Protein AF-A0AAX3HAM9-F1 (afdb_monomer_lite)

Structure (mmCIF, N/CA/C/O backbone):
data_AF-A0AAX3HAM9-F1
#
_entry.id   AF-A0AAX3HAM9-F1
#
loop_
_atom_site.group_PDB
_atom_site.id
_atom_site.type_symbol
_atom_site.label_atom_id
_atom_site.label_alt_id
_atom_site.label_comp_id
_atom_site.label_asym_id
_atom_site.label_entity_id
_atom_site.label_seq_id
_atom_site.pdbx_PDB_ins_code
_atom_site.Cartn_x
_atom_site.Cartn_y
_atom_site.Cartn_z
_atom_site.occupancy
_atom_site.B_iso_or_equiv
_atom_site.auth_seq_id
_atom_site.auth_comp_id
_atom_site.auth_asym_id
_atom_site.auth_atom_id
_atom_site.pdbx_PDB_model_num
ATOM 1 N N . MET A 1 1 ? 13.156 3.943 0.521 1.00 61.56 1 MET A N 1
ATOM 2 C CA . MET A 1 1 ? 11.848 4.577 0.256 1.00 61.56 1 MET A CA 1
ATOM 3 C C . MET A 1 1 ? 12.029 6.076 0.385 1.00 61.56 1 MET A C 1
ATOM 5 O O . MET A 1 1 ? 12.690 6.489 1.328 1.00 61.56 1 MET A O 1
ATOM 9 N N . ASP A 1 2 ? 11.519 6.869 -0.556 1.00 77.62 2 ASP A N 1
ATOM 10 C CA . ASP A 1 2 ? 11.558 8.333 -0.449 1.00 77.62 2 ASP A CA 1
ATOM 11 C C . ASP A 1 2 ? 10.764 8.793 0.800 1.00 77.62 2 ASP A C 1
ATOM 13 O O . ASP A 1 2 ? 9.628 8.339 0.976 1.00 77.62 2 ASP A O 1
ATOM 17 N N . PRO A 1 3 ? 11.313 9.661 1.675 1.00 83.44 3 PRO A N 1
ATOM 18 C CA . PRO A 1 3 ? 10.625 10.109 2.890 1.00 83.44 3 PRO A CA 1
ATOM 19 C C . PRO A 1 3 ? 9.256 10.755 2.641 1.00 83.44 3 PRO A C 1
ATOM 21 O O . PRO A 1 3 ? 8.337 10.571 3.436 1.00 83.44 3 PRO A O 1
ATOM 24 N N . ARG A 1 4 ? 9.079 11.476 1.527 1.00 83.75 4 ARG A N 1
ATOM 25 C CA . ARG A 1 4 ? 7.797 12.096 1.160 1.00 83.75 4 ARG A CA 1
ATOM 26 C C . ARG A 1 4 ? 6.772 11.037 0.772 1.00 83.75 4 ARG A C 1
ATOM 28 O O . ARG A 1 4 ? 5.612 11.141 1.157 1.00 83.75 4 ARG A O 1
ATOM 35 N N . ALA A 1 5 ? 7.202 10.002 0.047 1.00 82.06 5 ALA A N 1
ATOM 36 C CA . ALA A 1 5 ? 6.339 8.873 -0.296 1.00 82.06 5 ALA A CA 1
ATOM 37 C C . ALA A 1 5 ? 5.890 8.108 0.958 1.00 82.06 5 ALA A C 1
ATOM 39 O O . ALA A 1 5 ? 4.727 7.727 1.061 1.00 82.06 5 ALA A O 1
ATOM 40 N N . TYR A 1 6 ? 6.790 7.935 1.929 1.00 84.31 6 TYR A N 1
ATOM 41 C CA . TYR A 1 6 ? 6.461 7.313 3.210 1.00 84.31 6 TYR A CA 1
ATOM 42 C C . TYR A 1 6 ? 5.421 8.121 4.000 1.00 84.31 6 TYR A C 1
ATOM 44 O O . TYR A 1 6 ? 4.404 7.568 4.414 1.00 84.31 6 TY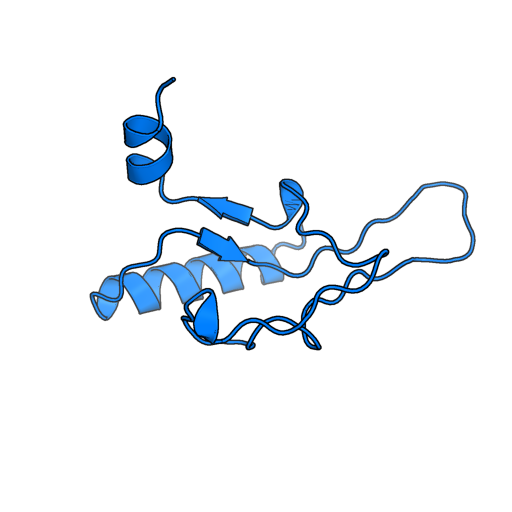R A O 1
ATOM 52 N N . LEU A 1 7 ? 5.623 9.436 4.146 1.00 88.88 7 LEU A N 1
ATOM 53 C CA . LEU A 1 7 ? 4.663 10.313 4.827 1.00 88.88 7 LEU A CA 1
ATOM 54 C C . LEU A 1 7 ? 3.286 10.286 4.156 1.00 88.88 7 LEU A C 1
ATOM 56 O O . LEU A 1 7 ? 2.277 10.165 4.843 1.00 88.88 7 LEU A O 1
ATOM 60 N N . LYS A 1 8 ? 3.238 10.299 2.818 1.00 88.94 8 LYS A N 1
ATOM 61 C CA . LYS A 1 8 ? 1.974 10.221 2.075 1.00 88.94 8 LYS A CA 1
ATOM 62 C C . LYS A 1 8 ? 1.195 8.938 2.369 1.00 88.94 8 LYS A C 1
ATOM 64 O O . LYS A 1 8 ? -0.034 8.970 2.433 1.00 88.94 8 LYS A O 1
ATOM 69 N N . ILE A 1 9 ? 1.889 7.814 2.541 1.00 88.88 9 ILE A N 1
ATOM 70 C CA . ILE A 1 9 ? 1.252 6.547 2.916 1.00 88.88 9 ILE A CA 1
ATOM 71 C C . ILE A 1 9 ? 0.681 6.638 4.326 1.00 88.88 9 ILE A C 1
ATOM 73 O O . ILE A 1 9 ? -0.473 6.271 4.513 1.00 88.88 9 ILE A O 1
ATOM 77 N N . LEU A 1 10 ? 1.444 7.163 5.290 1.00 90.81 10 LEU A N 1
ATOM 78 C CA . LEU A 1 10 ? 0.961 7.325 6.664 1.00 90.81 10 LEU A CA 1
ATOM 79 C C . LEU A 1 10 ? -0.275 8.226 6.738 1.00 90.81 10 LEU A C 1
ATOM 81 O O . LEU A 1 10 ? -1.258 7.839 7.361 1.00 90.81 10 LEU A O 1
ATOM 85 N N . GLU A 1 11 ? -0.258 9.370 6.050 1.00 92.88 11 GLU A N 1
ATOM 86 C CA . GLU A 1 11 ? -1.423 10.260 5.937 1.00 92.88 11 GLU A CA 1
ATOM 87 C C . GLU A 1 11 ? -2.642 9.515 5.384 1.00 92.88 11 GLU A C 1
ATOM 89 O O . GLU A 1 11 ? -3.735 9.596 5.937 1.00 92.88 11 GLU A O 1
ATOM 94 N N . THR A 1 12 ? -2.450 8.742 4.311 1.00 91.25 12 THR A N 1
ATOM 95 C CA . THR A 1 12 ? -3.544 8.004 3.668 1.00 91.25 12 THR A CA 1
ATOM 96 C C . THR A 1 12 ? -4.110 6.928 4.595 1.00 91.25 12 THR A C 1
ATOM 98 O O . THR A 1 12 ? -5.325 6.787 4.703 1.00 91.25 12 THR A O 1
ATOM 101 N N . LEU A 1 13 ? -3.248 6.180 5.289 1.00 90.94 13 LEU A N 1
ATOM 102 C CA . LEU A 1 13 ? -3.676 5.161 6.248 1.00 90.94 13 LEU A CA 1
ATOM 103 C C . LEU A 1 13 ? -4.439 5.784 7.424 1.00 90.94 13 LEU A C 1
ATOM 105 O O . LEU A 1 13 ? -5.484 5.261 7.804 1.00 90.94 13 LEU A O 1
ATOM 109 N N . GLN A 1 14 ? -3.965 6.918 7.945 1.00 91.75 14 GLN A N 1
ATOM 110 C CA . GLN A 1 14 ? -4.622 7.642 9.033 1.00 91.75 14 GLN A CA 1
ATOM 111 C C . GLN A 1 14 ? -5.997 8.182 8.615 1.00 91.75 14 GLN A C 1
ATOM 113 O O . GLN A 1 14 ? -6.962 8.085 9.372 1.00 91.75 14 GLN A O 1
ATOM 118 N N . GLU A 1 15 ? -6.125 8.716 7.398 1.00 93.06 15 GLU A N 1
ATOM 119 C CA . GLU A 1 15 ? -7.420 9.152 6.873 1.00 93.06 15 GLU A CA 1
ATOM 120 C C . GLU A 1 15 ? -8.412 7.990 6.755 1.00 93.06 15 GLU A C 1
ATOM 122 O O . GLU A 1 15 ? -9.580 8.140 7.115 1.00 93.06 15 GLU A O 1
ATOM 127 N N . LEU A 1 16 ? -7.964 6.838 6.255 1.00 91.31 16 LEU A N 1
ATOM 128 C CA . LEU A 1 16 ? -8.811 5.658 6.076 1.00 91.31 16 LEU A CA 1
ATOM 129 C C . LEU A 1 16 ? -9.269 5.089 7.425 1.00 91.31 16 LEU A C 1
ATOM 131 O O . LEU A 1 16 ? -10.455 4.799 7.590 1.00 91.31 16 LEU A O 1
ATOM 135 N N . GLU A 1 17 ? -8.375 5.046 8.415 1.00 90.19 17 GLU A N 1
ATOM 136 C CA . GLU A 1 17 ? -8.712 4.699 9.799 1.00 90.19 17 GLU A CA 1
ATOM 137 C C . GLU A 1 17 ? -9.745 5.671 10.389 1.00 90.19 17 GLU A C 1
ATOM 139 O O . GLU A 1 17 ? -10.760 5.238 10.933 1.00 90.19 17 GLU A O 1
ATOM 144 N N . SER A 1 18 ? -9.552 6.984 10.205 1.00 92.12 18 SER A N 1
ATOM 145 C CA . SER A 1 18 ? -10.472 8.009 10.724 1.00 92.12 18 SER A CA 1
ATOM 146 C C . SER A 1 18 ? -11.887 7.909 10.138 1.00 92.12 18 SER A C 1
ATOM 148 O O . SER A 1 18 ? -12.863 8.278 10.789 1.00 92.12 18 SER A O 1
ATOM 150 N N . LYS A 1 19 ? -12.002 7.382 8.913 1.00 92.06 19 LYS A N 1
ATOM 151 C CA . LYS A 1 19 ? -13.266 7.160 8.200 1.00 92.06 19 LYS A CA 1
ATOM 152 C C . LYS A 1 19 ? -13.890 5.791 8.496 1.00 92.06 19 LYS A C 1
ATOM 154 O O . LYS A 1 19 ? -14.944 5.491 7.941 1.00 92.06 19 LYS A O 1
ATOM 159 N N . GLY A 1 20 ? -13.251 4.952 9.317 1.00 90.00 20 GLY A N 1
ATOM 160 C CA . GLY A 1 20 ? -13.691 3.575 9.560 1.00 90.00 20 GLY A CA 1
ATOM 161 C C . GLY A 1 20 ? -13.651 2.699 8.303 1.00 90.00 20 GLY A C 1
ATOM 162 O O . GLY A 1 20 ? -14.389 1.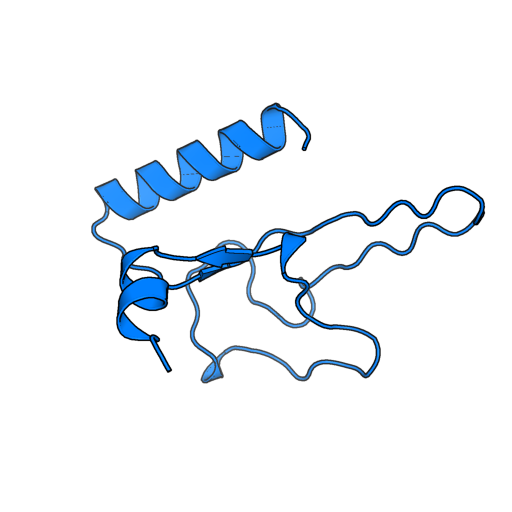722 8.209 1.00 90.00 20 GLY A O 1
ATOM 163 N N . GLN A 1 21 ? -12.835 3.067 7.311 1.00 89.38 21 GLN A N 1
ATOM 164 C CA . GLN A 1 21 ? -12.702 2.318 6.067 1.00 89.38 21 GLN A CA 1
ATOM 165 C C . GLN A 1 21 ? -11.625 1.254 6.231 1.00 89.38 21 GLN A C 1
ATOM 167 O O . GLN A 1 21 ? -10.428 1.545 6.283 1.00 89.38 21 GLN A O 1
ATOM 172 N N . GLU A 1 22 ? -12.055 0.000 6.310 1.00 85.81 22 GLU A N 1
ATOM 173 C CA . GLU A 1 22 ? -11.138 -1.121 6.430 1.00 85.81 22 GLU A CA 1
ATOM 174 C C . GLU A 1 22 ? -10.587 -1.560 5.072 1.00 85.81 22 GLU A C 1
ATOM 176 O O . GLU A 1 22 ? -11.267 -1.526 4.048 1.00 85.81 22 GLU A O 1
ATOM 181 N N . MET A 1 23 ? -9.325 -1.980 5.082 1.00 88.50 23 MET A N 1
ATOM 182 C CA . MET A 1 23 ? -8.651 -2.576 3.935 1.00 88.50 23 MET A CA 1
ATOM 183 C C . MET A 1 23 ? -7.734 -3.704 4.404 1.00 88.50 23 MET A C 1
ATOM 185 O O . MET A 1 23 ? -7.158 -3.641 5.501 1.00 88.50 23 MET A O 1
ATOM 189 N N . ASP A 1 24 ? -7.568 -4.692 3.536 1.00 86.38 24 ASP A N 1
ATOM 190 C CA . ASP A 1 24 ? -6.714 -5.857 3.759 1.00 86.38 24 ASP A CA 1
ATOM 191 C C . ASP A 1 24 ? -5.273 -5.619 3.302 1.00 86.38 24 ASP A C 1
ATOM 193 O O . ASP A 1 24 ? -4.316 -6.034 3.965 1.00 86.38 24 ASP A O 1
ATOM 197 N N . VAL A 1 25 ? -5.124 -4.927 2.170 1.00 88.25 25 VAL A N 1
ATOM 198 C CA . VAL A 1 25 ? -3.850 -4.697 1.487 1.00 88.25 25 VAL A CA 1
ATOM 199 C C . VAL A 1 25 ? -3.808 -3.278 0.932 1.00 88.25 25 VAL A C 1
ATOM 201 O O . VAL A 1 25 ? -4.723 -2.849 0.234 1.00 88.25 25 VAL A O 1
ATOM 204 N N . PHE A 1 26 ? -2.712 -2.570 1.191 1.00 88.69 26 PHE A N 1
ATOM 205 C CA . PHE A 1 26 ? -2.392 -1.301 0.550 1.00 88.69 26 PHE A CA 1
ATOM 206 C C . PHE A 1 26 ? -1.330 -1.526 -0.532 1.00 88.69 26 PHE A C 1
ATOM 208 O O . PHE A 1 26 ? -0.260 -2.074 -0.250 1.00 88.69 26 PHE A O 1
ATOM 215 N N . VAL A 1 27 ? -1.619 -1.106 -1.766 1.00 85.56 27 VAL A N 1
ATOM 216 C CA . VAL A 1 27 ? -0.731 -1.281 -2.925 1.00 85.56 27 VAL A CA 1
ATOM 217 C C . VAL A 1 27 ? -0.042 0.039 -3.263 1.00 85.56 27 VAL A C 1
ATOM 219 O O . VAL A 1 27 ? -0.693 1.065 -3.443 1.00 85.56 27 VAL A O 1
ATOM 222 N N . THR A 1 28 ? 1.282 0.011 -3.398 1.00 79.19 28 THR A N 1
ATOM 223 C CA . THR A 1 28 ? 2.097 1.154 -3.835 1.00 79.19 28 THR A CA 1
ATOM 224 C C . THR A 1 28 ? 2.826 0.839 -5.133 1.00 79.19 28 THR A C 1
ATOM 226 O O . THR A 1 28 ? 3.296 -0.278 -5.343 1.00 79.19 28 THR A O 1
ATOM 229 N N . ASN A 1 29 ? 2.963 1.827 -6.017 1.00 70.94 29 ASN A N 1
ATOM 230 C CA . ASN A 1 29 ? 3.866 1.693 -7.158 1.00 70.94 29 ASN A CA 1
ATOM 231 C C . ASN A 1 29 ? 5.317 1.641 -6.641 1.00 70.94 29 ASN A C 1
ATOM 233 O O . ASN A 1 29 ? 5.707 2.452 -5.801 1.00 70.94 29 ASN A O 1
ATOM 237 N N . PHE A 1 30 ? 6.123 0.709 -7.156 1.00 65.50 30 PHE A N 1
ATOM 238 C CA . PHE A 1 30 ? 7.534 0.561 -6.789 1.00 65.50 30 PHE A CA 1
ATOM 239 C C . PHE A 1 30 ? 8.425 0.683 -8.029 1.00 65.50 30 PHE A C 1
ATOM 241 O O . PHE A 1 30 ? 8.180 0.039 -9.052 1.00 65.50 30 PHE A O 1
ATOM 248 N N . VAL A 1 31 ? 9.488 1.486 -7.933 1.00 62.50 31 VAL A N 1
ATOM 249 C CA . VAL A 1 31 ? 10.510 1.595 -8.981 1.00 62.50 31 VAL A CA 1
ATOM 250 C C . VAL A 1 31 ? 11.630 0.611 -8.666 1.00 62.50 31 VAL A C 1
ATOM 252 O O . VAL 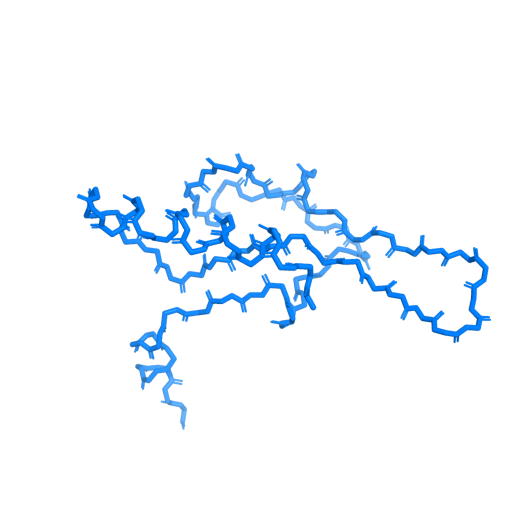A 1 31 ? 12.367 0.789 -7.701 1.00 62.50 31 VAL A O 1
ATOM 255 N N . TYR A 1 32 ? 11.759 -0.428 -9.490 1.00 55.31 32 TYR A N 1
ATOM 256 C CA . TYR A 1 32 ? 12.882 -1.355 -9.408 1.00 55.31 32 TYR A CA 1
ATOM 257 C C . TYR A 1 32 ? 14.080 -0.783 -10.174 1.00 55.31 32 TYR A C 1
ATOM 259 O O . TYR A 1 32 ? 14.063 -0.710 -11.406 1.00 55.31 32 TYR A O 1
ATOM 267 N N . GLU A 1 33 ? 15.128 -0.386 -9.453 1.00 55.69 33 GLU A N 1
ATOM 268 C CA . GLU A 1 33 ? 16.432 -0.092 -10.049 1.00 55.69 33 GLU A CA 1
ATOM 269 C C . GLU A 1 33 ? 17.302 -1.349 -9.995 1.00 55.69 33 GLU A C 1
ATOM 271 O O . GLU A 1 33 ? 17.677 -1.823 -8.926 1.00 55.69 33 GLU A O 1
ATOM 276 N N . LYS A 1 34 ? 17.608 -1.914 -11.167 1.00 56.16 34 LYS A N 1
ATOM 277 C CA . LYS A 1 34 ? 18.627 -2.956 -11.294 1.00 56.16 34 LYS A CA 1
ATOM 278 C C . LYS A 1 34 ? 19.957 -2.271 -11.579 1.00 56.16 34 LYS A C 1
ATOM 280 O O . LYS A 1 34 ? 20.119 -1.703 -12.661 1.00 56.16 34 LYS A O 1
ATOM 285 N N . GLU A 1 35 ? 20.893 -2.310 -10.637 1.00 46.34 35 GLU A N 1
ATOM 286 C CA . GLU A 1 35 ? 22.243 -1.794 -10.875 1.00 46.34 35 GLU A CA 1
ATOM 287 C C . GLU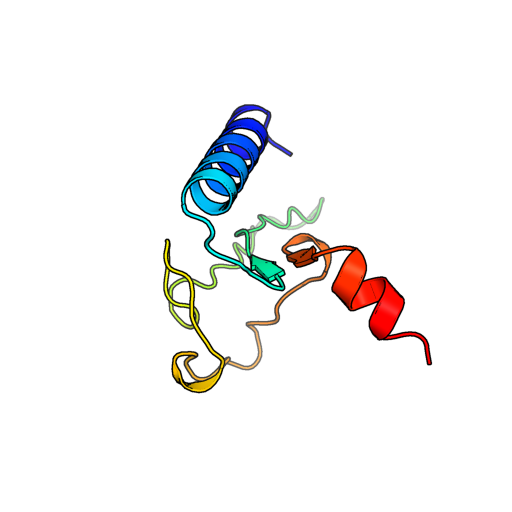 A 1 35 ? 22.874 -2.536 -12.071 1.00 46.34 35 GLU A C 1
ATOM 289 O O . GLU A 1 35 ? 22.921 -3.767 -12.105 1.00 46.34 35 GLU A O 1
ATOM 294 N N . GLY A 1 36 ? 23.283 -1.787 -13.102 1.00 55.22 36 GLY A N 1
ATOM 295 C CA . GLY A 1 36 ? 23.958 -2.318 -14.295 1.00 55.22 36 GLY A CA 1
ATOM 296 C C . GLY A 1 36 ? 23.119 -2.463 -15.575 1.00 55.22 36 GLY A C 1
ATOM 297 O O . GLY A 1 36 ? 23.670 -2.875 -16.593 1.00 55.22 36 GLY A O 1
ATOM 298 N N . GLN A 1 37 ? 21.824 -2.112 -15.590 1.00 56.00 37 GLN A N 1
ATOM 299 C CA . GLN A 1 37 ? 21.034 -2.053 -16.836 1.00 56.00 37 GLN A CA 1
ATOM 300 C C . GLN A 1 37 ? 20.598 -0.620 -17.170 1.00 56.00 37 GLN A C 1
ATOM 302 O O . GLN A 1 37 ? 19.986 0.064 -16.357 1.00 56.00 37 GLN A O 1
ATOM 307 N N . SER A 1 38 ? 20.860 -0.174 -18.404 1.00 56.62 38 SER A N 1
ATOM 308 C CA . SER A 1 38 ? 20.518 1.176 -18.890 1.00 56.62 38 SER A CA 1
ATOM 309 C C . SER A 1 38 ? 19.009 1.430 -19.037 1.00 56.62 38 SER A C 1
ATOM 311 O O . SER A 1 38 ? 18.582 2.580 -19.125 1.00 56.62 38 SER A O 1
ATOM 313 N N . ARG A 1 39 ? 18.179 0.376 -19.040 1.00 56.69 39 ARG A N 1
ATOM 314 C CA . ARG A 1 39 ? 16.712 0.472 -19.080 1.00 56.69 39 ARG A CA 1
ATOM 315 C C . ARG A 1 39 ? 16.111 0.274 -17.689 1.00 56.69 39 ARG A C 1
ATOM 317 O O . ARG A 1 39 ? 16.030 -0.847 -17.194 1.00 56.69 39 ARG A O 1
ATOM 324 N N . LYS A 1 40 ? 15.600 1.361 -17.107 1.00 56.34 40 LYS A N 1
ATOM 325 C CA . LYS A 1 40 ? 14.740 1.321 -15.916 1.00 56.34 40 LYS A CA 1
ATOM 326 C C . LYS A 1 40 ? 13.371 0.759 -16.310 1.00 56.34 40 LYS A C 1
ATOM 328 O O . LYS A 1 40 ? 12.675 1.362 -17.126 1.00 56.34 40 LYS A O 1
ATOM 333 N N . LYS A 1 41 ? 12.969 -0.387 -15.754 1.00 59.56 41 LYS A N 1
ATOM 334 C CA . LYS A 1 41 ? 11.602 -0.903 -15.924 1.00 59.56 41 LYS A CA 1
ATOM 335 C C . LYS A 1 41 ? 10.740 -0.371 -14.782 1.00 59.56 41 LYS A C 1
ATOM 337 O O . LYS A 1 41 ? 10.769 -0.908 -13.679 1.00 59.56 41 LYS A O 1
ATOM 342 N N . SER A 1 42 ? 9.991 0.696 -15.054 1.00 59.47 42 SER A N 1
ATOM 343 C CA . SER A 1 42 ? 8.949 1.161 -14.137 1.00 59.47 42 SER A CA 1
ATOM 344 C C . SER A 1 42 ? 7.786 0.168 -14.170 1.00 59.47 42 SER A C 1
ATOM 346 O O . SER A 1 42 ? 7.243 -0.112 -15.240 1.00 59.47 42 SER A O 1
ATOM 348 N N . MET A 1 43 ? 7.437 -0.400 -13.018 1.00 64.81 43 MET A N 1
ATOM 349 C CA . MET A 1 43 ? 6.262 -1.256 -12.870 1.00 64.81 43 MET A CA 1
ATOM 350 C C . MET A 1 43 ? 5.104 -0.356 -12.439 1.00 64.81 43 MET A C 1
ATOM 352 O O . MET A 1 43 ? 5.033 0.052 -11.282 1.00 64.81 43 MET A O 1
ATOM 356 N N . SER A 1 44 ? 4.234 -0.002 -13.388 1.00 67.19 44 SER A N 1
ATOM 357 C CA . SER A 1 44 ? 2.993 0.722 -13.102 1.00 67.19 44 SER A CA 1
ATOM 358 C C . SER A 1 44 ? 1.818 -0.247 -13.106 1.00 67.19 44 SER A C 1
ATOM 360 O O . SER A 1 44 ? 1.666 -1.053 -14.031 1.00 67.19 44 SER A O 1
ATOM 362 N N . TYR A 1 45 ? 0.990 -0.146 -12.072 1.00 72.81 45 TYR A N 1
ATOM 363 C CA . TYR A 1 45 ? -0.252 -0.899 -11.954 1.00 72.81 45 TYR A CA 1
ATOM 364 C C . TYR A 1 45 ? -1.474 -0.101 -12.427 1.00 72.81 45 TYR A C 1
ATOM 366 O O . TYR A 1 45 ? -2.567 -0.649 -12.441 1.00 72.81 45 TYR A O 1
ATOM 374 N N . GLU A 1 46 ? -1.309 1.157 -12.851 1.00 74.19 46 GLU A N 1
ATOM 375 C CA . GLU A 1 46 ? -2.419 2.081 -13.159 1.00 74.19 46 GLU A CA 1
ATOM 376 C C . GLU A 1 46 ? -3.340 1.599 -14.290 1.00 74.19 46 GLU A C 1
ATOM 378 O O . GLU A 1 46 ? -4.497 1.997 -14.352 1.00 74.19 46 GLU A O 1
ATOM 383 N N . SER A 1 47 ? -2.851 0.732 -15.183 1.00 76.62 47 SER A N 1
ATOM 384 C CA . SER A 1 47 ? -3.662 0.156 -16.263 1.00 76.62 47 SER A CA 1
ATOM 385 C C . SER A 1 47 ? -4.495 -1.059 -15.846 1.00 76.62 47 SER A C 1
ATOM 387 O O . SER A 1 47 ? -5.293 -1.542 -16.645 1.00 76.62 47 SER A O 1
ATOM 389 N N . VAL A 1 48 ? -4.292 -1.578 -14.632 1.00 80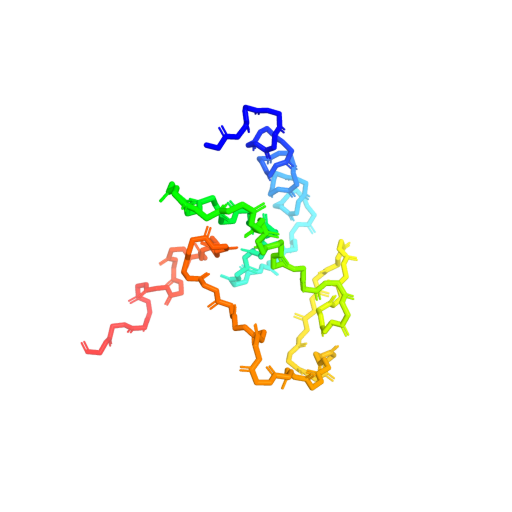.62 48 VAL A N 1
ATOM 390 C CA . VAL A 1 48 ? -4.886 -2.842 -14.162 1.00 80.62 48 VAL A CA 1
ATOM 391 C C . VAL A 1 48 ? -5.591 -2.674 -12.819 1.00 80.62 48 VAL A C 1
ATOM 393 O O . VAL A 1 48 ? -6.624 -3.297 -12.588 1.00 80.62 48 VAL A O 1
ATOM 396 N N . LEU A 1 49 ? -5.048 -1.835 -11.940 1.00 85.31 49 LEU A N 1
ATOM 397 C CA . LEU A 1 49 ? -5.595 -1.542 -10.625 1.00 85.31 49 LEU A CA 1
ATOM 398 C C . LEU A 1 49 ? -6.233 -0.153 -10.622 1.00 85.31 49 LEU A C 1
ATOM 400 O O . LEU A 1 49 ? -5.590 0.809 -11.056 1.00 85.31 49 LEU A O 1
ATOM 404 N N . PRO A 1 50 ? -7.448 -0.013 -10.074 1.00 84.81 50 PRO A N 1
ATOM 405 C CA . PRO A 1 50 ? -7.999 1.298 -9.791 1.00 84.81 50 PRO A CA 1
ATOM 406 C C . PRO A 1 50 ? -7.096 2.106 -8.845 1.00 84.81 50 PRO A C 1
ATOM 408 O O . PRO A 1 50 ? -6.542 1.586 -7.876 1.00 84.81 50 PRO A O 1
ATOM 411 N N . VAL A 1 51 ? -6.935 3.399 -9.128 1.00 84.81 51 VAL A N 1
ATOM 412 C CA . VAL A 1 51 ? -5.960 4.269 -8.453 1.00 84.81 51 VAL A CA 1
ATOM 413 C C . VAL A 1 51 ? -6.663 5.172 -7.442 1.00 84.81 51 VAL A C 1
ATOM 415 O O . VAL A 1 51 ? -7.687 5.768 -7.758 1.00 84.81 51 VAL A O 1
ATOM 418 N N . ARG A 1 52 ? -6.079 5.327 -6.242 1.00 84.81 52 ARG A N 1
ATOM 419 C CA . ARG A 1 52 ? -6.606 6.175 -5.144 1.00 84.81 52 ARG A CA 1
ATOM 420 C C . ARG A 1 52 ? -8.026 5.808 -4.692 1.00 84.81 52 ARG A C 1
ATOM 422 O O . ARG A 1 52 ? -8.779 6.670 -4.246 1.00 84.81 52 ARG A O 1
ATOM 429 N N . GLN A 1 53 ? -8.371 4.530 -4.763 1.00 87.75 53 GLN A N 1
ATOM 430 C CA . GLN A 1 53 ? -9.632 4.015 -4.246 1.00 87.75 53 GLN A CA 1
ATOM 431 C C . GLN A 1 53 ? -9.431 2.643 -3.608 1.00 87.75 53 GLN A C 1
ATOM 433 O O . GLN A 1 53 ? -8.500 1.922 -3.962 1.00 87.75 53 GLN A O 1
ATOM 438 N N . ILE A 1 54 ? -10.316 2.290 -2.679 1.00 89.81 54 ILE A N 1
ATOM 439 C CA . ILE A 1 54 ? -10.456 0.914 -2.197 1.00 89.81 54 ILE A CA 1
ATOM 440 C C . ILE A 1 54 ? -11.259 0.148 -3.253 1.00 89.81 54 ILE A C 1
ATOM 442 O O . ILE A 1 54 ? -12.274 0.651 -3.733 1.00 89.81 54 ILE A O 1
ATOM 446 N N . PHE A 1 55 ? -10.801 -1.043 -3.631 1.00 91.44 55 PHE A N 1
ATOM 447 C CA . PHE A 1 55 ? -11.428 -1.863 -4.668 1.00 91.44 55 PHE A CA 1
ATOM 448 C C . PHE A 1 55 ? -11.368 -3.353 -4.316 1.00 91.44 55 PHE A C 1
ATOM 450 O O . PHE A 1 55 ? -10.515 -3.784 -3.539 1.00 91.44 55 PHE A O 1
ATOM 457 N N . GLY A 1 56 ? -12.279 -4.129 -4.905 1.00 91.00 56 GLY A N 1
ATOM 458 C CA . GLY A 1 56 ? -12.278 -5.592 -4.864 1.00 91.00 56 GLY A CA 1
ATOM 459 C C . GLY A 1 56 ? -11.687 -6.214 -6.133 1.00 91.00 56 GLY A C 1
ATOM 460 O O . GLY A 1 56 ? -11.428 -5.525 -7.121 1.00 91.00 56 GLY A O 1
ATOM 461 N N . TRP A 1 57 ? -11.481 -7.533 -6.121 1.00 88.06 57 TRP A N 1
ATOM 462 C CA . TRP A 1 57 ? -10.933 -8.284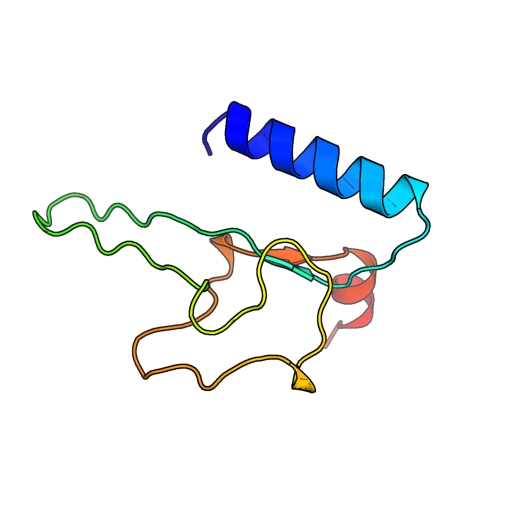 -7.262 1.00 88.06 57 TRP A CA 1
ATOM 463 C C . TRP A 1 57 ? -11.804 -8.219 -8.523 1.00 88.06 57 TRP A C 1
ATOM 465 O O . TRP A 1 57 ? -11.285 -8.324 -9.628 1.00 88.06 57 TRP A O 1
ATOM 475 N N . ASP A 1 58 ? -13.108 -8.005 -8.365 1.00 88.62 58 ASP A N 1
ATOM 476 C CA . ASP A 1 58 ? -14.080 -7.804 -9.442 1.00 88.62 58 ASP A CA 1
ATOM 477 C C . ASP A 1 58 ? -13.830 -6.524 -10.260 1.00 88.62 58 ASP A C 1
ATOM 479 O O . ASP A 1 58 ? -14.261 -6.427 -11.406 1.00 88.62 58 ASP A O 1
ATOM 483 N N . GLN A 1 59 ? -13.102 -5.558 -9.691 1.00 86.56 59 GLN A N 1
ATOM 484 C CA . GLN A 1 59 ? -12.766 -4.276 -10.321 1.00 86.56 59 GLN A CA 1
ATOM 485 C C . GLN A 1 59 ? -11.361 -4.265 -10.938 1.00 86.56 59 GLN A C 1
ATOM 487 O O . GLN A 1 59 ? -10.922 -3.244 -11.471 1.00 86.56 59 GLN A O 1
ATOM 492 N N . VAL A 1 60 ? -10.632 -5.377 -10.839 1.00 86.62 60 VAL A N 1
ATOM 493 C CA . VAL A 1 60 ? -9.258 -5.495 -11.326 1.00 86.62 60 VAL A CA 1
ATOM 494 C C . VAL A 1 60 ? -9.255 -5.961 -12.780 1.00 86.62 60 VAL A C 1
ATOM 496 O O . VAL A 1 60 ? -9.936 -6.915 -13.150 1.00 86.62 60 VAL A O 1
ATOM 499 N N . GLY A 1 61 ? -8.469 -5.283 -13.618 1.00 83.44 61 GLY A N 1
ATOM 500 C CA . GLY A 1 61 ? -8.295 -5.641 -15.022 1.00 83.44 61 GLY A CA 1
ATOM 501 C C . GLY A 1 61 ? -7.429 -6.888 -15.235 1.00 83.44 61 GLY A C 1
ATOM 502 O O . GLY A 1 61 ? -6.868 -7.478 -14.312 1.00 83.44 61 GLY A O 1
ATOM 503 N N . ASN A 1 62 ? -7.252 -7.266 -16.500 1.00 82.25 62 ASN A N 1
ATOM 504 C CA . ASN A 1 62 ? -6.413 -8.409 -16.852 1.00 82.25 62 ASN A CA 1
ATOM 505 C C . ASN A 1 62 ? -4.921 -8.059 -16.750 1.00 82.25 62 ASN A C 1
ATOM 507 O O . ASN A 1 62 ? -4.413 -7.225 -17.501 1.00 82.25 62 ASN A O 1
ATOM 511 N N . PHE A 1 63 ? -4.196 -8.759 -15.876 1.00 79.44 63 PHE A N 1
ATOM 512 C CA . PHE A 1 63 ? -2.740 -8.662 -15.797 1.00 79.44 63 PHE A CA 1
ATOM 513 C C . PHE A 1 63 ? -2.086 -9.244 -17.057 1.00 79.44 63 PHE A C 1
ATOM 515 O O . PHE A 1 63 ? -2.285 -10.410 -17.407 1.00 79.44 63 PHE A O 1
ATOM 522 N N . SER A 1 64 ? -1.256 -8.451 -17.735 1.00 72.88 64 SER A N 1
ATOM 523 C CA . SER A 1 64 ? -0.389 -8.968 -18.799 1.00 72.88 64 SER A CA 1
ATOM 524 C C . SER A 1 64 ? 0.783 -9.772 -18.215 1.00 72.88 64 SER A C 1
ATOM 526 O O . SER A 1 64 ? 1.156 -9.595 -17.056 1.00 72.88 64 SER A O 1
ATOM 528 N N . LYS A 1 65 ? 1.443 -10.615 -19.029 1.00 67.38 65 LYS A N 1
ATOM 529 C CA . LYS A 1 65 ? 2.559 -11.506 -18.618 1.00 67.38 65 LYS A CA 1
ATOM 530 C C . LYS A 1 65 ? 3.803 -10.801 -18.026 1.00 67.38 65 LYS A C 1
ATOM 532 O O . LYS A 1 65 ? 4.794 -11.458 -17.732 1.00 67.38 65 LYS A O 1
ATOM 537 N N . GLY A 1 66 ? 3.783 -9.481 -17.852 1.00 65.38 66 GLY A N 1
ATOM 538 C CA . GLY A 1 66 ? 4.849 -8.702 -17.222 1.00 65.38 66 GLY A CA 1
ATOM 539 C C . GLY A 1 66 ? 4.400 -7.842 -16.041 1.00 65.38 66 GLY A C 1
ATOM 540 O O . GLY A 1 66 ? 5.234 -7.096 -15.533 1.00 65.38 66 GLY A O 1
ATOM 541 N N . GLN A 1 67 ? 3.130 -7.921 -15.635 1.00 68.69 67 GLN A N 1
ATOM 542 C CA . GLN A 1 67 ? 2.549 -7.171 -14.524 1.00 68.69 67 GLN A CA 1
ATOM 543 C C . GLN A 1 67 ? 2.231 -8.150 -13.399 1.00 68.69 67 GLN A C 1
ATOM 545 O O . GLN A 1 67 ? 1.283 -8.922 -13.479 1.00 68.69 67 GLN A O 1
ATOM 550 N N . TYR A 1 68 ? 3.055 -8.142 -12.363 1.00 72.50 68 TYR A N 1
ATOM 551 C CA . TYR A 1 68 ? 2.862 -8.950 -11.167 1.00 72.50 68 TYR A CA 1
ATOM 552 C C . TYR A 1 68 ? 3.029 -8.046 -9.957 1.00 72.50 68 TYR A C 1
ATOM 554 O O . TYR A 1 68 ? 3.893 -7.167 -9.951 1.00 72.50 68 TYR A O 1
ATOM 562 N N . ILE A 1 69 ? 2.186 -8.251 -8.949 1.00 71.44 69 ILE A N 1
ATOM 563 C CA . ILE A 1 69 ? 2.267 -7.504 -7.700 1.00 71.44 69 ILE A CA 1
ATOM 564 C C . ILE A 1 69 ? 3.426 -8.091 -6.894 1.00 71.44 69 ILE A C 1
ATOM 566 O O . ILE A 1 69 ? 3.386 -9.249 -6.480 1.00 71.44 69 ILE A O 1
ATOM 570 N N . MET A 1 70 ? 4.490 -7.313 -6.704 1.00 69.56 70 MET A N 1
ATOM 571 C CA . MET A 1 70 ? 5.623 -7.742 -5.883 1.00 69.56 70 MET A CA 1
ATOM 572 C C . MET A 1 70 ? 5.341 -7.538 -4.397 1.00 69.56 70 MET A C 1
ATOM 574 O O . MET A 1 70 ? 4.670 -6.584 -4.004 1.00 69.56 70 MET A O 1
ATOM 578 N N . MET A 1 71 ? 5.940 -8.374 -3.547 1.00 66.81 71 MET A N 1
ATOM 579 C CA . MET A 1 71 ? 5.812 -8.225 -2.092 1.00 66.81 71 MET A CA 1
ATOM 580 C C . MET A 1 71 ? 6.272 -6.845 -1.594 1.00 66.81 71 MET A C 1
ATOM 582 O O . MET A 1 71 ? 5.675 -6.306 -0.673 1.00 66.81 71 MET A O 1
ATOM 586 N N . HIS A 1 72 ? 7.264 -6.223 -2.245 1.00 67.31 72 HIS A N 1
ATOM 587 C CA . HIS A 1 72 ? 7.747 -4.880 -1.886 1.00 67.31 72 HIS A CA 1
ATOM 588 C C . HIS A 1 72 ? 6.739 -3.750 -2.137 1.00 67.31 72 HIS A C 1
ATOM 590 O O . HIS A 1 72 ? 6.936 -2.648 -1.634 1.00 67.31 72 HIS A O 1
ATOM 596 N N . SER A 1 73 ? 5.685 -4.002 -2.917 1.00 71.19 73 SER A N 1
ATOM 597 C CA . SER A 1 73 ? 4.625 -3.022 -3.184 1.00 71.19 73 SER A CA 1
ATOM 598 C C . SER A 1 73 ? 3.433 -3.133 -2.234 1.00 71.19 73 SER A C 1
ATOM 600 O O . SER A 1 73 ? 2.500 -2.345 -2.370 1.00 71.19 73 SER A O 1
ATOM 602 N N . LEU A 1 74 ? 3.442 -4.085 -1.296 1.00 82.88 74 LEU A N 1
ATOM 603 C CA . LEU A 1 74 ? 2.277 -4.415 -0.479 1.00 82.88 74 LEU A CA 1
ATOM 604 C C . LEU A 1 74 ? 2.508 -4.125 1.001 1.00 82.88 74 LEU A C 1
ATOM 606 O O . LEU A 1 74 ? 3.517 -4.529 1.576 1.00 82.88 74 LEU A O 1
ATOM 610 N N . ILE A 1 75 ? 1.523 -3.487 1.630 1.00 84.06 75 ILE A N 1
ATOM 611 C CA . ILE A 1 75 ? 1.419 -3.369 3.086 1.00 84.06 75 ILE A CA 1
ATOM 612 C C . ILE A 1 75 ? 0.144 -4.094 3.506 1.00 84.06 75 ILE A C 1
ATOM 614 O O . ILE A 1 75 ? -0.954 -3.701 3.119 1.00 84.06 75 ILE A O 1
ATOM 618 N N . TYR A 1 76 ? 0.297 -5.171 4.271 1.00 84.94 76 TYR A N 1
ATOM 619 C CA . TYR A 1 76 ? -0.814 -6.007 4.719 1.00 84.94 76 TYR A CA 1
ATOM 620 C C . TYR A 1 76 ? -1.311 -5.589 6.096 1.00 84.94 76 TYR A C 1
ATOM 622 O O . TYR A 1 76 ? -0.523 -5.237 6.977 1.00 84.94 76 TYR A O 1
ATOM 630 N N . ARG A 1 77 ? -2.616 -5.750 6.326 1.00 84.00 77 ARG A N 1
ATOM 631 C CA . ARG A 1 77 ? -3.166 -5.751 7.679 1.00 84.00 77 ARG A CA 1
ATOM 632 C C . ARG A 1 77 ? -2.598 -6.942 8.453 1.00 84.00 77 ARG A C 1
ATOM 634 O O . ARG A 1 77 ? -2.825 -8.099 8.106 1.00 84.00 77 ARG A O 1
ATOM 641 N N . THR A 1 78 ? -1.903 -6.671 9.554 1.00 85.38 78 THR A N 1
ATOM 642 C CA . THR A 1 78 ? -1.260 -7.710 10.379 1.00 85.38 78 THR A CA 1
ATOM 643 C C . THR A 1 78 ? -2.246 -8.765 10.887 1.00 85.38 78 THR A C 1
ATOM 645 O O . THR A 1 78 ? -1.890 -9.938 10.978 1.00 85.38 78 THR A O 1
ATOM 648 N N . ALA A 1 79 ? -3.487 -8.376 11.203 1.00 82.56 79 ALA A N 1
ATOM 649 C CA . ALA A 1 79 ? -4.526 -9.310 11.642 1.00 82.56 79 ALA A CA 1
ATOM 650 C C . ALA A 1 79 ? -4.837 -10.376 10.577 1.00 82.56 79 ALA A C 1
ATOM 652 O O . ALA A 1 79 ? -4.948 -11.552 10.913 1.00 82.56 79 ALA A O 1
ATOM 653 N N . LEU A 1 80 ? -4.878 -9.985 9.299 1.00 84.00 80 LEU A N 1
ATOM 654 C CA . LEU A 1 80 ? -5.110 -10.897 8.181 1.00 84.00 80 LEU A CA 1
ATOM 655 C C . LEU A 1 80 ? -3.963 -11.900 8.023 1.00 84.00 80 LEU A C 1
ATOM 657 O O . LEU A 1 80 ? -4.204 -13.096 7.873 1.00 84.00 80 LEU A O 1
ATOM 661 N N . LEU A 1 81 ? -2.712 -11.442 8.139 1.00 81.88 81 LEU A N 1
ATOM 662 C CA . LEU A 1 81 ? -1.549 -12.335 8.101 1.00 81.88 81 LEU A CA 1
ATOM 663 C C . LEU A 1 81 ? -1.550 -13.338 9.263 1.00 81.88 81 LEU A C 1
ATOM 665 O O . LEU A 1 81 ? -1.215 -14.501 9.066 1.00 81.88 81 LEU A O 1
ATOM 669 N N . ARG A 1 82 ? -1.953 -12.912 10.468 1.00 85.81 82 ARG A N 1
ATOM 670 C CA . ARG A 1 82 ? -2.072 -13.806 11.635 1.00 85.81 82 ARG A CA 1
ATOM 671 C C . ARG A 1 82 ? -3.203 -14.824 11.482 1.00 85.81 82 ARG A C 1
ATOM 673 O O . ARG A 1 82 ? -3.037 -15.954 11.921 1.00 85.81 82 ARG A O 1
ATOM 680 N N . ALA A 1 83 ? -4.319 -14.433 10.868 1.00 82.81 83 ALA A N 1
ATOM 681 C CA . ALA A 1 83 ? -5.435 -15.333 10.582 1.00 82.81 83 ALA A CA 1
ATOM 682 C C . ALA A 1 83 ? -5.095 -16.366 9.493 1.00 82.81 83 ALA A C 1
ATOM 684 O O . ALA A 1 83 ? -5.670 -17.447 9.476 1.00 82.81 83 ALA A O 1
ATOM 685 N N . SER A 1 84 ? -4.143 -16.046 8.612 1.00 76.50 84 SER A N 1
ATOM 686 C CA . SER A 1 84 ? -3.720 -16.892 7.488 1.00 76.50 84 SER A CA 1
ATOM 687 C C . SER A 1 84 ? -2.620 -17.905 7.853 1.00 76.50 84 SER A C 1
ATOM 689 O O . SER A 1 84 ? -1.891 -18.347 6.967 1.00 76.50 84 SER A O 1
ATOM 691 N N . GLN A 1 85 ? -2.446 -18.247 9.139 1.00 62.88 85 GLN A N 1
ATOM 692 C CA . GLN A 1 85 ? -1.507 -19.297 9.558 1.00 62.88 85 GLN A CA 1
ATOM 693 C C . GLN A 1 85 ? -1.905 -20.642 8.926 1.00 62.88 85 GLN A C 1
ATOM 695 O O . GLN A 1 85 ? -2.948 -21.200 9.262 1.00 62.88 85 GLN A O 1
ATOM 700 N N . PHE A 1 86 ? -1.069 -21.114 7.997 1.00 54.56 86 PHE A N 1
ATOM 701 C CA . PHE A 1 86 ? -1.028 -22.492 7.505 1.00 54.56 86 PHE A CA 1
ATOM 702 C C . PHE A 1 86 ? -0.292 -23.395 8.496 1.00 54.56 86 PHE A C 1
ATOM 704 O O . PHE A 1 86 ? 0.688 -22.906 9.108 1.00 54.56 86 PHE A O 1
#

Sequence (86 aa):
MDPRAYLKILETLQELESKGQEMDVFVTNFVYEKEGQSRKKSMSYESVLPVRQIFGWDQVGNFSKGQYIMMHSLIYRTALLRASQF

Organism: Streptococcus pneumoniae (NCBI:txid1313)

Secondary structure (DSSP, 8-state):
--HHHHHHHHHHHHHHHHTT---SEEE--EEE--TT-SS-EEE--TTTS-SSS---GGG--PPPTT----GGGEEE-HHHHHHT--

pLDDT: mean 77.98, std 12.24, range [46.34, 93.06]

Foldseek 3Di:
DPPVVVVVVVVLVVVCVVVVNDDFKDFAFDFDDDPPDPDGDGQDLVVFDPPPDDDDPVRGHDDDPPHDRDPVGIDGDVVVVVVPDD

Radius of gyration: 14.85 Å; chains: 1; bounding box: 38×35×31 Å